Protein AF-A0A954RIC4-F1 (afdb_monomer_lite)

Structure (mmCIF, N/CA/C/O backbone):
data_AF-A0A954RIC4-F1
#
_entry.id   AF-A0A954RIC4-F1
#
loop_
_atom_site.group_PDB
_atom_site.id
_atom_site.type_symbol
_atom_site.label_atom_id
_atom_site.label_alt_id
_atom_site.label_comp_id
_atom_site.label_asym_id
_atom_site.label_entity_id
_atom_site.label_seq_id
_atom_site.pdbx_PDB_ins_code
_atom_site.Cartn_x
_atom_site.Cartn_y
_atom_site.Cartn_z
_atom_site.occupancy
_atom_site.B_iso_or_equiv
_atom_site.auth_seq_id
_atom_site.auth_comp_id
_atom_site.auth_asym_id
_atom_site.auth_atom_id
_atom_site.pdbx_PDB_model_num
ATOM 1 N N . MET A 1 1 ? 10.639 10.705 -21.224 1.00 50.84 1 MET A N 1
ATOM 2 C CA . MET A 1 1 ? 10.651 10.974 -19.771 1.00 50.84 1 MET A CA 1
ATOM 3 C C . MET A 1 1 ? 10.926 9.634 -19.126 1.00 50.84 1 MET A C 1
ATOM 5 O O . MET A 1 1 ? 10.208 8.707 -19.463 1.00 50.84 1 MET A O 1
ATOM 9 N N . ILE A 1 2 ? 12.001 9.498 -18.353 1.00 60.75 2 ILE A N 1
ATOM 10 C CA . ILE A 1 2 ? 12.323 8.223 -17.696 1.00 60.75 2 ILE A CA 1
ATOM 11 C C . ILE A 1 2 ? 11.292 8.035 -16.571 1.00 60.75 2 ILE A C 1
ATOM 13 O O . ILE A 1 2 ? 11.122 8.986 -15.800 1.00 60.75 2 ILE A O 1
ATOM 17 N N . PRO A 1 3 ? 10.570 6.902 -16.496 1.00 73.00 3 PRO A N 1
ATOM 18 C CA . PRO A 1 3 ? 9.635 6.658 -15.404 1.00 73.00 3 PRO A CA 1
ATOM 19 C C . PRO A 1 3 ? 10.385 6.713 -14.071 1.00 73.00 3 PRO A C 1
ATOM 21 O O . PRO A 1 3 ? 11.486 6.172 -13.941 1.00 73.00 3 PRO A O 1
ATOM 24 N N . ALA A 1 4 ? 9.822 7.417 -13.088 1.00 79.12 4 ALA A N 1
ATOM 25 C CA . ALA A 1 4 ? 10.454 7.509 -11.780 1.00 79.12 4 ALA A CA 1
ATOM 26 C C . ALA A 1 4 ? 10.455 6.118 -11.118 1.00 79.12 4 ALA A C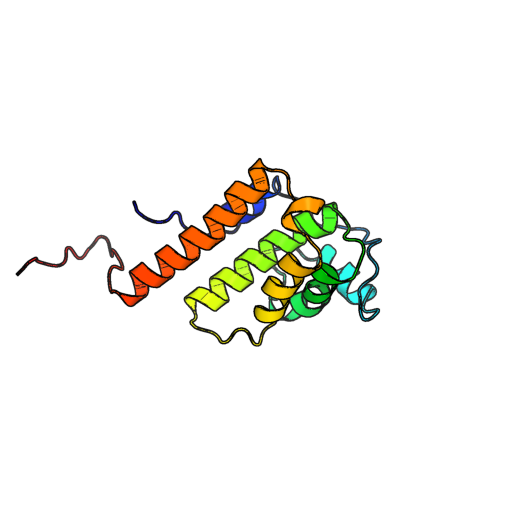 1
ATOM 28 O O . ALA A 1 4 ? 9.441 5.419 -11.192 1.00 79.12 4 ALA A O 1
ATOM 29 N N . PRO A 1 5 ? 11.557 5.708 -10.463 1.0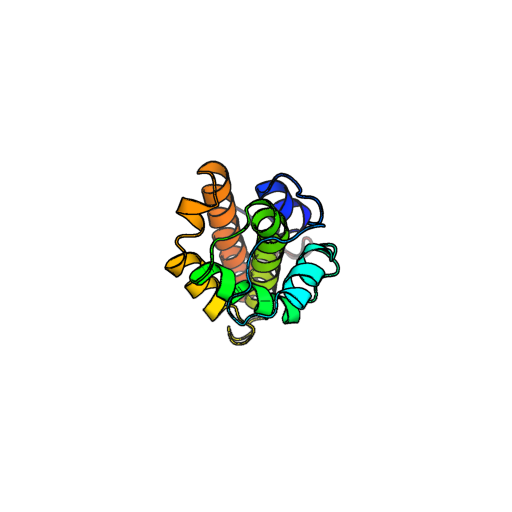0 85.94 5 PRO A N 1
ATOM 30 C CA . PRO A 1 5 ? 11.630 4.394 -9.840 1.00 85.94 5 PRO A CA 1
ATOM 31 C C . PRO A 1 5 ? 10.541 4.240 -8.773 1.00 85.94 5 PRO A C 1
ATOM 33 O O . PRO A 1 5 ? 10.155 5.204 -8.098 1.00 85.94 5 PRO A O 1
ATOM 36 N N . ILE A 1 6 ? 10.036 3.017 -8.632 1.00 93.00 6 ILE A N 1
ATOM 37 C CA . ILE A 1 6 ? 9.150 2.645 -7.532 1.00 93.00 6 ILE A CA 1
ATOM 38 C C . ILE A 1 6 ? 10.034 2.169 -6.383 1.00 93.00 6 ILE A C 1
ATOM 40 O O . ILE A 1 6 ? 10.783 1.208 -6.527 1.00 93.00 6 ILE A O 1
ATOM 44 N N . THR A 1 7 ? 9.990 2.881 -5.259 1.00 94.75 7 THR A N 1
ATOM 45 C CA . THR A 1 7 ? 10.757 2.549 -4.051 1.00 94.75 7 THR A CA 1
ATOM 46 C C . THR A 1 7 ? 9.856 2.603 -2.827 1.00 94.75 7 THR A C 1
ATOM 48 O O . THR A 1 7 ? 8.814 3.266 -2.841 1.00 94.75 7 THR A O 1
ATOM 51 N N . TRP A 1 8 ? 10.273 1.942 -1.748 1.00 95.44 8 TRP A N 1
ATOM 52 C CA . TRP A 1 8 ? 9.558 1.984 -0.476 1.00 95.44 8 TRP A CA 1
ATOM 53 C C . TRP A 1 8 ? 9.384 3.409 0.051 1.00 95.44 8 TRP A C 1
ATOM 55 O O . TRP A 1 8 ? 8.298 3.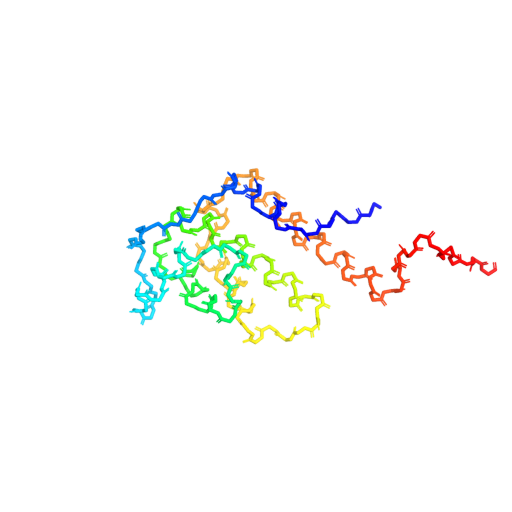766 0.504 1.00 95.44 8 TRP A O 1
ATOM 65 N N . GLU A 1 9 ? 10.415 4.248 -0.065 1.00 95.88 9 GLU A N 1
ATOM 66 C CA . GLU A 1 9 ? 10.366 5.649 0.357 1.00 95.88 9 GLU A CA 1
ATOM 67 C C . GLU A 1 9 ? 9.305 6.420 -0.421 1.00 95.88 9 GLU A C 1
ATOM 69 O O . GLU A 1 9 ? 8.525 7.158 0.176 1.00 95.88 9 GLU A O 1
ATOM 74 N N . ARG A 1 10 ? 9.236 6.219 -1.745 1.00 95.31 10 ARG A N 1
ATOM 75 C CA . ARG A 1 10 ? 8.220 6.857 -2.585 1.00 95.31 10 ARG A CA 1
ATOM 76 C C . ARG A 1 10 ? 6.822 6.422 -2.163 1.00 95.31 10 ARG A C 1
ATOM 78 O O . ARG A 1 10 ? 5.976 7.282 -1.942 1.00 95.31 10 ARG A O 1
ATOM 85 N N . LEU A 1 11 ? 6.578 5.115 -2.060 1.00 96.00 11 LEU A N 1
ATOM 86 C CA . LEU A 1 11 ? 5.247 4.590 -1.752 1.00 96.00 11 LEU A CA 1
ATOM 87 C C . LEU A 1 11 ? 4.774 5.037 -0.367 1.00 96.00 11 LEU A C 1
ATOM 89 O O . LEU A 1 11 ? 3.651 5.511 -0.232 1.00 96.00 11 LEU A O 1
ATOM 93 N N . ARG A 1 12 ? 5.639 4.979 0.649 1.00 96.19 12 ARG A N 1
ATOM 94 C CA . ARG A 1 12 ? 5.294 5.424 2.007 1.00 96.19 12 ARG A CA 1
ATOM 95 C C . ARG A 1 12 ? 5.117 6.934 2.114 1.00 96.19 12 ARG A C 1
ATOM 97 O O . ARG A 1 12 ? 4.252 7.383 2.866 1.00 96.19 12 ARG A O 1
ATOM 104 N N . ALA A 1 13 ? 5.880 7.721 1.356 1.00 96.44 13 ALA A N 1
ATOM 105 C CA . ALA A 1 13 ? 5.753 9.176 1.361 1.00 96.44 13 ALA A CA 1
ATOM 106 C C . ALA A 1 13 ? 4.376 9.652 0.872 1.00 96.44 13 ALA A C 1
ATOM 108 O O . ALA A 1 13 ? 3.884 10.658 1.381 1.00 96.44 13 ALA A O 1
ATOM 109 N N . ILE A 1 14 ? 3.718 8.910 -0.032 1.00 95.94 14 ILE A N 1
ATOM 110 C CA . ILE A 1 14 ? 2.336 9.200 -0.463 1.00 95.94 14 ILE A CA 1
ATOM 111 C C . ILE A 1 14 ? 1.394 9.246 0.751 1.00 95.94 14 ILE A C 1
ATOM 113 O O . ILE A 1 14 ? 0.512 10.098 0.830 1.00 95.94 14 ILE A O 1
ATOM 117 N N . PHE A 1 15 ? 1.623 8.384 1.741 1.00 96.06 15 PHE A N 1
ATOM 118 C CA . PHE A 1 15 ? 0.794 8.244 2.941 1.00 96.06 15 PHE A CA 1
ATOM 119 C C . PHE A 1 15 ? 1.384 8.945 4.171 1.00 96.06 15 PHE A C 1
ATOM 121 O O . PHE A 1 15 ? 0.940 8.716 5.291 1.00 96.06 15 PHE A O 1
ATOM 128 N N . GLY A 1 16 ? 2.388 9.810 3.987 1.00 95.69 16 GLY A N 1
ATOM 129 C CA . GLY A 1 16 ? 2.995 10.564 5.085 1.00 95.69 16 GLY A CA 1
ATOM 130 C C . GLY A 1 16 ? 3.933 9.749 5.981 1.00 95.69 16 GLY A C 1
ATOM 131 O O . GLY A 1 16 ? 4.150 10.130 7.127 1.00 95.69 16 GLY A O 1
ATOM 132 N N . ASN A 1 17 ? 4.522 8.662 5.469 1.00 95.25 17 ASN A N 1
ATOM 133 C CA . ASN A 1 17 ? 5.406 7.751 6.209 1.00 95.25 17 ASN A CA 1
ATOM 134 C C . ASN A 1 17 ? 4.758 7.178 7.485 1.00 95.25 17 ASN A C 1
ATOM 136 O O . ASN A 1 17 ? 5.272 7.387 8.589 1.00 95.25 17 ASN A O 1
ATOM 140 N N . PRO A 1 18 ? 3.647 6.438 7.341 1.00 93.94 18 PRO A N 1
ATOM 141 C CA . PRO A 1 18 ? 2.854 5.988 8.476 1.00 93.94 18 PRO A CA 1
ATOM 142 C C . PRO A 1 18 ? 3.652 5.036 9.378 1.00 93.94 18 PRO A C 1
ATOM 144 O O . PRO A 1 18 ? 4.448 4.235 8.870 1.00 93.94 18 PRO A O 1
ATOM 147 N N . PRO A 1 19 ? 3.497 5.130 10.710 1.00 94.38 19 PRO A N 1
ATOM 148 C CA . PRO A 1 19 ? 4.071 4.165 11.640 1.00 94.38 19 PRO A CA 1
ATOM 149 C C . PRO A 1 19 ? 3.297 2.839 11.599 1.00 94.38 19 PRO A C 1
ATOM 151 O O . PRO A 1 19 ? 2.185 2.779 11.085 1.00 94.38 19 PRO A O 1
ATOM 154 N N . 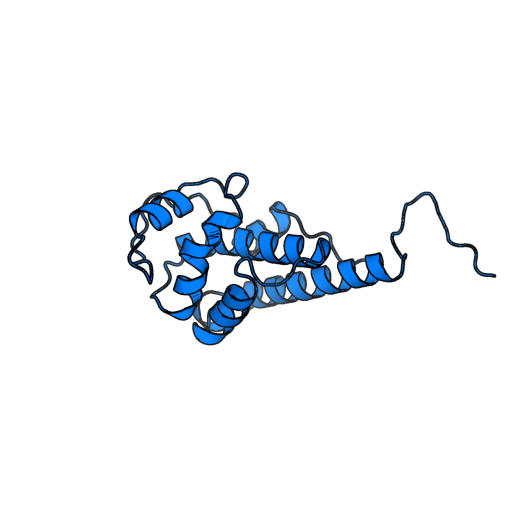ILE A 1 20 ? 3.861 1.798 12.219 1.00 94.50 20 ILE A N 1
ATOM 155 C CA . ILE A 1 20 ? 3.127 0.550 12.470 1.00 94.50 20 ILE A CA 1
ATOM 156 C C . ILE A 1 20 ? 1.870 0.809 13.314 1.00 94.50 20 ILE A C 1
ATOM 158 O O . ILE A 1 20 ? 1.858 1.684 14.190 1.00 94.50 20 ILE A O 1
ATOM 162 N N . VAL A 1 21 ? 0.843 -0.010 13.111 1.00 94.56 21 VAL A N 1
ATOM 163 C CA . VAL A 1 21 ? -0.447 0.094 13.795 1.00 94.56 21 VAL A CA 1
ATOM 164 C C . VAL A 1 21 ? -0.506 -0.916 14.935 1.00 94.56 21 VAL A C 1
ATOM 166 O O . VAL A 1 21 ? -0.496 -2.129 14.742 1.00 94.56 21 VAL A O 1
ATOM 169 N N . LYS A 1 22 ? -0.535 -0.411 16.172 1.00 91.62 22 LYS A N 1
ATOM 170 C CA . LYS A 1 22 ? -0.504 -1.258 17.378 1.00 91.62 22 LYS A CA 1
ATOM 171 C C . LYS A 1 22 ? -1.859 -1.850 17.737 1.00 91.62 22 LYS A C 1
ATOM 173 O O . LYS A 1 22 ? -1.901 -2.935 18.317 1.00 91.62 22 LYS A O 1
ATOM 178 N N . GLU A 1 23 ? -2.930 -1.143 17.418 1.00 93.31 23 GLU A N 1
ATOM 179 C CA . GLU A 1 23 ? -4.304 -1.514 17.736 1.00 93.31 23 GLU A CA 1
ATOM 180 C C . GLU A 1 23 ? -5.111 -1.446 16.447 1.00 93.31 23 GLU A C 1
ATOM 182 O O . GLU A 1 23 ? -5.216 -0.382 15.834 1.00 93.31 23 GLU A O 1
ATOM 187 N N . VAL A 1 24 ? -5.604 -2.609 16.026 1.00 94.62 24 VAL A N 1
ATOM 188 C CA . VAL A 1 24 ? -6.457 -2.756 14.854 1.00 94.62 24 VAL A CA 1
ATOM 189 C C . VAL A 1 24 ? -7.879 -2.971 15.354 1.00 94.62 24 VAL A C 1
ATOM 191 O O . VAL A 1 24 ? -8.148 -3.944 16.059 1.00 94.62 24 VAL A O 1
ATOM 194 N N . TRP A 1 25 ? -8.766 -2.024 15.055 1.00 94.06 25 TRP A N 1
ATOM 195 C CA . TRP A 1 25 ? -10.196 -2.139 15.349 1.00 94.06 25 TRP A CA 1
ATOM 196 C C . TRP A 1 25 ? -11.000 -2.635 14.146 1.00 94.06 25 TRP A C 1
ATOM 198 O O . TRP A 1 25 ? -12.139 -3.071 14.328 1.00 94.06 25 TRP A O 1
ATOM 208 N N . GLU A 1 26 ? -10.408 -2.576 12.950 1.00 92.25 26 GLU A N 1
ATOM 209 C CA . GLU A 1 26 ? -10.941 -3.170 11.726 1.00 92.25 26 GLU A CA 1
ATOM 210 C C . GLU A 1 26 ? -11.264 -4.650 11.954 1.00 92.25 26 GLU A C 1
ATOM 212 O O . GLU A 1 26 ? -10.478 -5.394 12.547 1.00 92.25 26 GLU A O 1
ATOM 217 N N . ARG A 1 27 ? -12.459 -5.061 11.524 1.00 90.62 27 ARG A N 1
ATOM 218 C CA . ARG A 1 27 ? -12.879 -6.462 11.551 1.00 90.62 27 ARG A CA 1
ATOM 219 C C . ARG A 1 27 ? -12.550 -7.076 10.208 1.00 90.62 27 ARG A C 1
ATOM 221 O O . ARG A 1 27 ? -13.125 -6.652 9.210 1.00 90.62 27 ARG A O 1
ATOM 228 N N . GLN A 1 28 ? -11.671 -8.068 10.218 1.00 90.75 28 GLN A N 1
ATOM 229 C CA . GLN A 1 28 ? -11.236 -8.757 9.013 1.00 90.75 28 GLN A CA 1
ATOM 230 C C . GLN A 1 28 ? -12.421 -9.528 8.411 1.00 90.75 28 GLN A C 1
ATOM 232 O O . GLN A 1 28 ? -13.216 -10.135 9.137 1.00 90.75 28 GLN A O 1
ATOM 237 N N . PHE A 1 29 ? -12.548 -9.505 7.086 1.00 88.38 29 PHE A N 1
ATOM 238 C CA . PHE A 1 29 ? -13.694 -10.040 6.348 1.00 88.38 29 PHE A CA 1
ATOM 239 C C .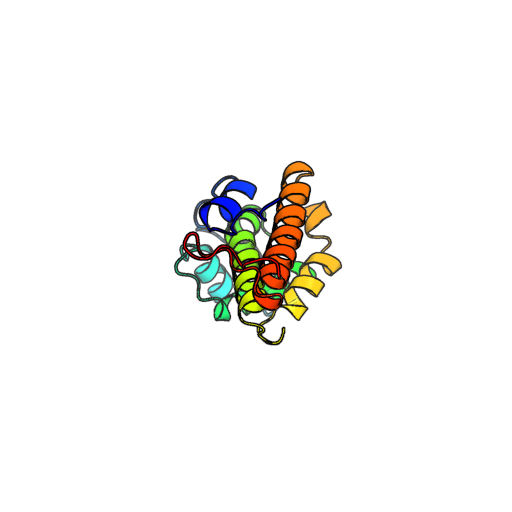 PHE A 1 29 ? -14.006 -11.520 6.647 1.00 88.38 29 PHE A C 1
ATOM 241 O O . PHE A 1 29 ? -15.168 -11.883 6.840 1.00 88.38 29 PHE A O 1
ATOM 248 N N . ASP A 1 30 ? -12.976 -12.361 6.732 1.00 88.69 30 ASP A N 1
ATOM 249 C CA . ASP A 1 30 ? -13.045 -13.801 7.014 1.00 88.69 30 ASP A CA 1
ATOM 250 C C . ASP A 1 30 ? -12.828 -14.135 8.508 1.00 88.69 30 ASP A C 1
ATOM 252 O O . ASP A 1 30 ? -12.647 -15.300 8.873 1.00 88.69 30 ASP A O 1
ATOM 256 N N . TYR A 1 31 ? -12.900 -13.132 9.393 1.00 87.94 31 TYR A N 1
ATOM 257 C CA . TYR A 1 31 ? -12.696 -13.235 10.845 1.00 87.94 31 TYR A CA 1
ATOM 258 C C . TYR A 1 31 ? -11.263 -13.584 11.298 1.00 87.94 31 TYR A C 1
ATOM 260 O O . TYR A 1 31 ? -11.062 -13.972 12.454 1.00 87.94 31 TYR A O 1
ATOM 268 N N . PHE A 1 32 ? -10.253 -13.385 10.446 1.00 91.75 32 PHE A N 1
ATOM 269 C CA . PHE A 1 32 ? -8.826 -13.479 10.792 1.00 91.75 32 PHE A CA 1
ATOM 270 C C . PHE A 1 32 ? -8.307 -12.202 11.482 1.00 91.75 32 PHE A C 1
ATOM 272 O O . PHE A 1 32 ? -7.283 -11.622 11.117 1.00 91.75 32 PHE A O 1
ATOM 279 N N . ASP A 1 33 ? -9.034 -11.741 12.506 1.00 93.00 33 ASP A N 1
ATOM 280 C CA . ASP A 1 33 ? -8.730 -10.498 13.231 1.00 93.00 33 ASP A CA 1
ATOM 281 C C . ASP A 1 33 ? -7.338 -10.542 13.894 1.00 93.00 33 ASP A C 1
ATOM 283 O O . ASP A 1 33 ? -6.664 -9.520 14.026 1.00 93.00 33 ASP A O 1
ATOM 287 N N . ALA A 1 34 ? -6.889 -11.722 14.338 1.00 93.75 34 ALA A N 1
ATOM 288 C CA . ALA A 1 34 ? -5.597 -11.881 15.006 1.00 93.75 34 ALA A CA 1
ATOM 289 C C . ALA A 1 34 ? -4.427 -11.735 14.022 1.00 93.75 34 ALA A C 1
ATOM 291 O O . ALA A 1 34 ? -3.414 -11.110 14.346 1.00 93.75 34 ALA A O 1
ATOM 292 N N . GLU A 1 35 ? -4.583 -12.283 12.822 1.00 94.19 35 GLU A N 1
ATOM 293 C CA . GLU A 1 35 ? -3.638 -12.194 11.720 1.00 94.19 35 GLU A CA 1
ATOM 294 C C . GLU A 1 35 ? -3.579 -10.763 11.186 1.00 94.19 35 GLU A C 1
ATOM 296 O O . GLU A 1 35 ? -2.484 -10.219 11.057 1.00 94.19 35 GLU A O 1
ATOM 301 N N . LEU A 1 36 ? -4.728 -10.101 11.009 1.00 94.25 36 LEU A N 1
ATOM 302 C CA . LEU A 1 36 ? -4.782 -8.686 10.631 1.00 94.25 36 LEU A CA 1
ATOM 303 C C . LEU A 1 36 ? -4.110 -7.793 11.689 1.00 94.25 36 LEU A C 1
ATOM 305 O O . LEU A 1 36 ? -3.311 -6.907 11.371 1.00 94.25 36 LEU A O 1
ATOM 309 N N . GLN A 1 37 ? -4.355 -8.070 12.973 1.00 94.94 37 GLN A N 1
ATOM 310 C CA . GLN A 1 37 ? -3.714 -7.369 14.084 1.00 94.94 37 GLN A CA 1
ATOM 311 C C . GLN A 1 37 ? -2.192 -7.567 14.097 1.00 94.94 37 GLN A C 1
ATOM 313 O O . GLN A 1 37 ? -1.461 -6.636 14.457 1.00 94.94 37 GLN A O 1
ATOM 318 N N . GLN A 1 38 ? -1.711 -8.760 13.745 1.00 95.25 38 GLN A N 1
ATOM 319 C CA . GLN A 1 38 ? -0.286 -9.040 13.616 1.00 95.25 38 GLN A CA 1
ATOM 320 C C . GLN A 1 38 ? 0.301 -8.324 12.396 1.00 95.25 38 GLN A C 1
ATOM 322 O O . GLN A 1 38 ? 1.339 -7.678 12.527 1.00 95.25 38 GLN A O 1
ATOM 327 N N . LEU A 1 39 ? -0.390 -8.357 11.256 1.00 94.25 39 LEU A N 1
ATOM 328 C CA . LEU A 1 39 ? 0.011 -7.702 10.014 1.00 94.25 39 LEU A CA 1
ATOM 329 C C . LEU A 1 39 ? 0.185 -6.187 10.203 1.00 94.25 39 LEU A C 1
ATOM 331 O O . LEU A 1 39 ? 1.219 -5.633 9.834 1.00 94.25 39 LEU A O 1
ATOM 335 N N . GLY A 1 40 ? -0.758 -5.527 10.886 1.00 94.31 40 GLY A N 1
ATOM 336 C CA . GLY A 1 40 ? -0.664 -4.100 11.218 1.00 94.31 40 GLY A CA 1
ATOM 337 C C . GLY A 1 40 ? 0.533 -3.738 12.111 1.00 94.31 40 GLY A C 1
ATOM 338 O O . GLY A 1 40 ? 1.056 -2.624 12.034 1.00 94.31 40 GLY A O 1
ATOM 339 N N . ARG A 1 41 ? 1.012 -4.682 12.935 1.00 95.62 41 ARG A N 1
ATOM 340 C CA . ARG A 1 41 ? 2.179 -4.502 13.821 1.00 95.62 41 ARG A CA 1
ATOM 341 C C . ARG A 1 41 ? 3.507 -4.815 13.140 1.00 95.62 41 ARG A C 1
ATOM 343 O O . ARG A 1 41 ? 4.552 -4.418 13.664 1.00 95.62 41 ARG A O 1
ATOM 350 N N . THR A 1 42 ? 3.483 -5.516 12.014 1.00 96.06 42 THR A N 1
ATOM 351 C CA . THR A 1 42 ? 4.683 -5.876 11.264 1.00 96.06 42 THR A CA 1
ATOM 352 C C . THR A 1 42 ? 5.217 -4.648 10.513 1.00 96.06 42 THR A C 1
ATOM 354 O O . THR A 1 42 ? 4.450 -3.938 9.853 1.00 96.06 42 THR A O 1
ATOM 357 N N . PRO A 1 43 ? 6.526 -4.343 10.611 1.00 95.31 43 PRO A N 1
ATOM 358 C CA . PRO A 1 43 ? 7.159 -3.324 9.778 1.00 95.31 43 PRO A CA 1
ATOM 359 C C . PRO A 1 43 ? 6.943 -3.609 8.288 1.00 95.31 43 PRO A C 1
ATOM 361 O O . PRO A 1 43 ? 7.053 -4.750 7.857 1.00 95.31 43 PRO A O 1
ATOM 364 N N . TYR A 1 44 ? 6.658 -2.574 7.498 1.00 92.94 44 TYR A N 1
ATOM 365 C CA . TYR A 1 44 ? 6.293 -2.703 6.078 1.00 92.94 44 TYR A CA 1
ATOM 366 C C . TYR A 1 44 ? 7.322 -3.468 5.228 1.00 92.94 44 TYR A C 1
ATOM 368 O O . TYR A 1 44 ? 6.955 -4.133 4.269 1.00 92.94 44 TYR A O 1
ATOM 376 N N . ASP A 1 45 ? 8.605 -3.375 5.578 1.00 92.31 45 ASP A N 1
ATOM 377 C CA . ASP A 1 45 ? 9.735 -4.026 4.910 1.00 92.31 45 ASP A CA 1
ATOM 378 C C . ASP A 1 45 ? 9.944 -5.484 5.348 1.00 92.31 45 ASP A C 1
ATOM 380 O O . ASP A 1 45 ? 10.789 -6.182 4.793 1.00 92.31 45 ASP A O 1
ATOM 384 N N . GLN A 1 46 ? 9.181 -5.936 6.343 1.00 95.06 46 GLN A N 1
ATOM 385 C CA . GLN A 1 46 ? 9.198 -7.291 6.894 1.00 95.06 46 GLN A CA 1
ATOM 386 C C . GLN A 1 46 ? 7.889 -8.043 6.634 1.00 95.06 46 GLN A C 1
ATOM 388 O O . GLN A 1 46 ? 7.780 -9.204 7.018 1.00 95.06 46 GLN A O 1
ATOM 393 N N . ILE A 1 47 ? 6.895 -7.396 6.018 1.00 93.50 47 ILE A N 1
ATOM 394 C CA . ILE A 1 47 ? 5.648 -8.052 5.627 1.00 93.50 47 ILE A CA 1
ATOM 395 C C . ILE A 1 47 ? 5.936 -8.968 4.441 1.00 93.50 47 ILE A C 1
ATOM 397 O O . ILE A 1 47 ? 6.408 -8.519 3.394 1.00 93.50 47 ILE A O 1
ATOM 401 N N . GLU A 1 48 ? 5.628 -10.253 4.598 1.00 90.81 48 GLU A N 1
ATOM 402 C CA . GLU A 1 48 ? 5.615 -11.177 3.474 1.00 90.81 48 GLU A CA 1
ATOM 403 C C . GLU A 1 48 ? 4.399 -10.866 2.601 1.00 90.81 48 GLU A C 1
ATOM 405 O O . GLU A 1 48 ? 3.272 -10.815 3.087 1.00 90.81 48 GLU A O 1
ATOM 410 N N . PHE A 1 49 ? 4.598 -10.666 1.297 1.00 89.75 49 PHE A N 1
ATOM 411 C CA . PHE A 1 49 ? 3.492 -10.354 0.381 1.00 89.75 49 PHE A CA 1
ATOM 412 C C . PHE A 1 49 ? 2.400 -11.424 0.387 1.00 89.75 49 PHE A C 1
ATOM 414 O O . PHE A 1 49 ? 1.222 -11.111 0.253 1.00 89.75 49 PHE A O 1
ATOM 421 N N . GLY A 1 50 ? 2.787 -12.678 0.640 1.00 86.00 50 GLY A N 1
ATOM 422 C CA . GLY A 1 50 ? 1.852 -13.779 0.825 1.00 86.00 50 GLY A CA 1
ATOM 423 C C . GLY A 1 50 ? 0.824 -13.529 1.925 1.00 86.00 50 GLY A C 1
ATOM 424 O O . GLY A 1 50 ? -0.286 -14.009 1.759 1.00 86.00 50 GLY A O 1
ATOM 425 N N . ASP A 1 51 ? 1.146 -12.754 2.969 1.00 88.81 51 ASP A N 1
ATOM 426 C CA . ASP A 1 51 ? 0.253 -12.411 4.085 1.00 88.81 51 ASP A CA 1
ATOM 427 C C . ASP A 1 51 ? -0.740 -11.285 3.746 1.00 88.81 51 ASP A C 1
ATOM 429 O O . ASP A 1 51 ? -1.716 -11.087 4.466 1.00 88.81 51 ASP A O 1
ATOM 433 N N . LEU A 1 52 ? -0.559 -10.561 2.635 1.00 88.62 52 LEU A N 1
ATOM 434 C CA . LEU A 1 52 ? -1.488 -9.494 2.234 1.00 88.62 52 LEU A CA 1
ATOM 435 C C . LEU A 1 52 ? -2.884 -10.017 1.876 1.00 88.62 52 LEU A C 1
ATOM 437 O O . LEU A 1 52 ? -3.842 -9.244 1.865 1.00 88.62 52 LEU A O 1
ATOM 441 N N . TRP A 1 53 ? -3.030 -11.326 1.651 1.00 86.06 53 TRP A N 1
ATOM 442 C CA . TRP A 1 53 ? -4.334 -11.955 1.447 1.00 86.06 53 TRP A CA 1
ATOM 443 C C . TRP A 1 53 ? -5.305 -11.704 2.608 1.00 86.06 53 TRP A C 1
ATOM 445 O O . TRP A 1 53 ? -6.496 -11.538 2.358 1.00 86.06 53 TRP A O 1
ATOM 455 N N . TYR A 1 54 ? -4.803 -11.585 3.847 1.00 86.50 54 TYR A N 1
ATOM 456 C CA . TYR A 1 54 ? -5.627 -11.257 5.013 1.00 86.50 54 TYR A CA 1
ATOM 457 C C . TYR A 1 54 ? -6.279 -9.874 4.902 1.00 86.50 54 TYR A C 1
ATOM 459 O O . TYR A 1 54 ? -7.298 -9.646 5.538 1.00 86.50 54 TYR A O 1
ATOM 467 N N . TYR A 1 55 ? -5.716 -8.973 4.093 1.00 89.62 55 TYR A N 1
ATOM 468 C CA . TYR A 1 55 ? -6.144 -7.580 3.974 1.00 89.62 55 TYR A CA 1
ATOM 469 C C . TYR A 1 55 ? -6.791 -7.244 2.616 1.00 89.62 55 TYR A C 1
ATOM 471 O O . TYR A 1 55 ? -7.590 -6.317 2.505 1.00 89.62 55 TYR A O 1
ATOM 479 N N . HIS A 1 56 ? -6.498 -7.991 1.547 1.00 87.44 56 HIS A N 1
ATOM 480 C CA . HIS A 1 56 ? -7.047 -7.697 0.215 1.00 87.44 56 HIS A CA 1
ATOM 481 C C . HIS A 1 56 ? -8.580 -7.746 0.150 1.00 87.44 56 HIS A C 1
ATOM 483 O O . HIS A 1 56 ? -9.183 -6.978 -0.602 1.00 87.44 56 HIS A O 1
ATOM 489 N N . HIS A 1 57 ? -9.221 -8.632 0.916 1.00 83.62 57 HIS A N 1
ATOM 490 C CA . HIS A 1 57 ? -10.686 -8.719 0.958 1.00 83.62 57 HIS A CA 1
ATOM 491 C C . HIS A 1 57 ? -11.306 -7.592 1.777 1.00 83.62 57 HIS A C 1
ATOM 493 O O . HIS A 1 57 ? -12.390 -7.116 1.431 1.00 83.62 57 HIS A O 1
ATOM 499 N N . ASP A 1 58 ? -10.591 -7.112 2.790 1.00 87.75 58 ASP A N 1
ATOM 500 C CA . ASP A 1 58 ? -11.027 -6.000 3.628 1.00 87.75 58 ASP A CA 1
ATOM 501 C C . ASP A 1 58 ? -11.228 -4.741 2.776 1.00 87.75 58 ASP A C 1
ATOM 503 O O . ASP A 1 58 ? -12.265 -4.083 2.875 1.00 87.75 58 ASP A O 1
ATOM 507 N N . LEU A 1 59 ? -10.332 -4.503 1.805 1.00 87.94 59 LEU A N 1
ATOM 508 C CA . LEU A 1 59 ? -10.449 -3.406 0.834 1.00 87.94 59 LEU A CA 1
ATOM 509 C C . LEU A 1 59 ? -11.791 -3.365 0.082 1.00 87.94 59 LEU A C 1
ATOM 511 O O . LEU A 1 59 ? -12.147 -2.307 -0.424 1.00 87.94 59 LEU A O 1
ATOM 515 N N . ALA A 1 60 ? -12.512 -4.486 -0.047 1.00 84.75 60 ALA A N 1
ATOM 516 C CA . ALA A 1 60 ? -13.808 -4.550 -0.728 1.00 84.75 60 ALA A CA 1
ATOM 517 C C . ALA A 1 60 ? -15.020 -4.524 0.210 1.00 84.75 60 ALA A C 1
ATOM 519 O O . ALA A 1 60 ? -16.104 -4.129 -0.231 1.00 84.75 60 ALA A O 1
ATOM 520 N N . TYR A 1 61 ? -14.892 -5.067 1.421 1.00 84.38 61 TYR A N 1
ATOM 521 C CA . TYR A 1 61 ? -16.052 -5.596 2.144 1.00 84.38 61 TYR A CA 1
ATOM 522 C C . TYR A 1 61 ? -16.214 -5.099 3.576 1.00 84.38 61 TYR A C 1
ATOM 524 O O . TYR A 1 61 ? -17.271 -5.351 4.161 1.00 84.38 61 TYR A O 1
ATOM 532 N N . VAL A 1 62 ? -15.225 -4.408 4.142 1.00 88.06 62 VAL A N 1
ATOM 533 C CA . VAL A 1 62 ? -15.268 -3.987 5.548 1.00 88.06 62 VAL A CA 1
ATOM 534 C C . VAL A 1 62 ? -15.065 -2.482 5.690 1.00 88.06 62 VAL A C 1
ATOM 536 O O . VAL A 1 62 ? -14.668 -1.789 4.755 1.00 88.06 62 VAL A O 1
ATOM 539 N N . GLU A 1 63 ? -15.385 -1.966 6.875 1.00 90.44 63 GLU A N 1
ATOM 540 C CA . GLU A 1 63 ? -15.043 -0.595 7.244 1.00 90.44 63 GLU A CA 1
ATOM 541 C C . GLU A 1 63 ? -13.540 -0.519 7.520 1.00 90.44 63 GLU A C 1
ATOM 543 O O . GLU A 1 63 ? -13.062 -1.050 8.523 1.00 90.44 63 GLU A O 1
ATOM 548 N N . LEU A 1 64 ? -12.811 0.121 6.607 1.00 92.88 64 LEU A N 1
ATOM 549 C CA . LEU A 1 64 ? -11.360 0.223 6.676 1.00 92.88 64 LEU A CA 1
ATOM 550 C C . LEU A 1 64 ? -10.914 1.189 7.774 1.00 92.88 64 LEU A C 1
ATOM 552 O O . LEU A 1 64 ? -11.370 2.333 7.851 1.00 92.88 64 LEU A O 1
ATOM 556 N N . GLN A 1 65 ? -9.936 0.764 8.565 1.00 94.75 65 GLN A N 1
ATOM 557 C CA . GLN A 1 65 ? -9.262 1.623 9.522 1.00 94.75 65 GLN A CA 1
ATOM 558 C C . GLN A 1 65 ? -8.249 2.528 8.799 1.00 94.75 65 GLN A C 1
ATOM 560 O O . GLN A 1 65 ? -7.278 2.022 8.230 1.00 94.75 65 GLN A O 1
ATOM 565 N N . PRO A 1 66 ? -8.376 3.870 8.861 1.00 94.62 66 PRO A N 1
ATOM 566 C CA . PRO A 1 66 ? -7.506 4.775 8.107 1.00 94.62 66 PRO A CA 1
ATOM 567 C C . PRO A 1 66 ? -6.013 4.626 8.397 1.00 94.62 66 PRO A C 1
ATOM 569 O O . PRO A 1 66 ? -5.197 4.697 7.476 1.00 94.62 66 PRO A O 1
ATOM 572 N N . GLU A 1 67 ? -5.626 4.399 9.655 1.00 95.69 67 GLU A N 1
ATOM 573 C CA . GLU A 1 67 ? -4.214 4.214 9.999 1.00 95.69 67 GLU A CA 1
ATOM 574 C C . GLU A 1 67 ? -3.669 2.885 9.470 1.00 95.69 67 GLU A C 1
ATOM 576 O O . GLU A 1 67 ? -2.529 2.833 9.004 1.00 95.69 67 GLU A O 1
ATOM 581 N N . LEU A 1 68 ? -4.485 1.824 9.516 1.00 95.69 68 LEU A N 1
ATOM 582 C CA . LEU A 1 68 ? -4.125 0.510 8.989 1.00 95.69 68 LEU A CA 1
ATOM 583 C C . LEU A 1 68 ? -3.990 0.564 7.473 1.00 95.69 68 LEU A C 1
ATOM 585 O O . LEU A 1 68 ? -2.984 0.112 6.928 1.00 95.69 68 LEU A O 1
ATOM 589 N N . PHE A 1 69 ? -4.937 1.225 6.814 1.00 95.50 69 PHE A N 1
ATOM 590 C CA . PHE A 1 69 ? -4.894 1.480 5.389 1.00 95.50 69 PHE A CA 1
ATOM 591 C C . PHE A 1 69 ? -3.637 2.243 4.979 1.00 95.50 69 PHE A C 1
ATOM 593 O O . PHE A 1 69 ? -2.913 1.797 4.090 1.00 95.50 69 PHE A O 1
ATOM 600 N N . ALA A 1 70 ? -3.320 3.351 5.653 1.00 95.88 70 ALA A N 1
ATOM 601 C CA . ALA A 1 70 ? -2.115 4.115 5.354 1.00 95.88 70 ALA A CA 1
ATOM 602 C C . ALA A 1 70 ? -0.842 3.259 5.495 1.00 95.88 70 ALA A C 1
ATOM 604 O O . ALA A 1 70 ? 0.076 3.401 4.688 1.00 95.88 70 ALA A O 1
ATOM 605 N N . HIS A 1 71 ? -0.787 2.362 6.485 1.00 96.12 71 HIS A N 1
ATOM 606 C CA . HIS A 1 71 ? 0.348 1.463 6.719 1.00 96.12 71 HIS A CA 1
ATOM 607 C C . HIS A 1 71 ? 0.461 0.329 5.686 1.00 96.12 71 HIS A C 1
ATOM 609 O O . HIS A 1 71 ? 1.551 0.101 5.160 1.00 96.12 71 HIS A O 1
ATOM 615 N N . LEU A 1 72 ? -0.642 -0.355 5.362 1.00 95.25 72 LEU A N 1
ATOM 616 C CA . LEU A 1 72 ? -0.646 -1.561 4.520 1.00 95.25 72 LEU A CA 1
ATOM 617 C C . LEU A 1 72 ? -0.776 -1.278 3.019 1.00 95.25 72 LEU A C 1
ATOM 619 O O . LEU A 1 72 ? -0.226 -2.016 2.200 1.00 95.25 72 LEU A O 1
ATOM 623 N N . PHE A 1 73 ? -1.452 -0.201 2.621 1.00 94.88 73 PHE A N 1
ATOM 624 C CA . PHE A 1 73 ? -1.653 0.109 1.204 1.00 94.88 73 PHE A CA 1
ATOM 625 C C . PHE A 1 73 ? -0.346 0.355 0.417 1.00 94.88 73 PHE A C 1
ATOM 627 O O . PHE A 1 73 ? -0.246 -0.118 -0.717 1.00 94.88 73 PHE A O 1
ATOM 634 N N . PRO A 1 74 ? 0.705 0.996 0.976 1.00 95.50 74 PRO A N 1
ATOM 635 C CA . PRO A 1 74 ? 2.027 1.044 0.345 1.00 95.50 74 PRO A CA 1
ATOM 636 C C . PRO A 1 74 ? 2.615 -0.338 0.044 1.00 95.50 74 PRO A C 1
ATOM 638 O O . PRO A 1 74 ? 3.301 -0.499 -0.963 1.00 95.50 74 PRO A O 1
ATOM 641 N N . VAL A 1 75 ? 2.355 -1.325 0.905 1.00 94.62 75 VAL A N 1
ATOM 642 C CA . VAL A 1 75 ? 2.829 -2.706 0.738 1.00 94.62 75 VAL A CA 1
ATOM 643 C C . VAL A 1 75 ? 2.072 -3.383 -0.397 1.00 94.62 75 VAL A C 1
ATOM 645 O O . VAL A 1 75 ? 2.709 -3.974 -1.260 1.00 94.62 75 VAL A O 1
ATOM 648 N N . CYS A 1 76 ? 0.754 -3.175 -0.482 1.00 92.50 76 CYS A N 1
ATOM 649 C CA . CYS A 1 76 ? -0.063 -3.646 -1.606 1.00 92.50 76 CYS A CA 1
ATOM 650 C C . CYS A 1 76 ? 0.423 -3.066 -2.948 1.00 92.50 76 CYS A C 1
ATOM 652 O O . CYS A 1 76 ? 0.519 -3.774 -3.946 1.00 92.50 76 CYS A O 1
ATOM 654 N N . LEU A 1 77 ? 0.781 -1.775 -2.980 1.00 93.19 77 LEU A N 1
ATOM 655 C CA . LEU A 1 77 ? 1.341 -1.140 -4.179 1.00 93.19 77 LEU A CA 1
ATOM 656 C C . LEU A 1 77 ? 2.710 -1.715 -4.564 1.00 93.19 77 LEU A C 1
ATOM 658 O O . LEU A 1 77 ? 3.010 -1.808 -5.756 1.00 93.19 77 LEU A O 1
ATOM 662 N N . MET A 1 78 ? 3.542 -2.068 -3.579 1.00 93.69 78 MET A N 1
ATOM 663 C CA . MET A 1 78 ? 4.842 -2.680 -3.844 1.00 93.69 78 MET A CA 1
ATOM 664 C C . MET A 1 78 ? 4.693 -4.111 -4.352 1.00 93.69 78 MET A C 1
ATOM 666 O O . MET A 1 78 ? 5.330 -4.450 -5.345 1.00 93.69 78 MET A O 1
ATOM 670 N N . ASP A 1 79 ? 3.847 -4.919 -3.713 1.00 91.06 79 ASP A N 1
ATOM 671 C CA . ASP A 1 79 ? 3.556 -6.285 -4.149 1.00 91.06 79 ASP A CA 1
ATOM 672 C C . ASP A 1 79 ? 3.051 -6.291 -5.597 1.00 91.06 79 ASP A C 1
ATOM 674 O O . ASP A 1 79 ? 3.665 -6.904 -6.471 1.00 91.06 79 ASP A O 1
ATOM 678 N N . TRP A 1 80 ? 2.051 -5.455 -5.900 1.00 90.00 80 TRP A N 1
ATOM 679 C CA . TRP A 1 80 ? 1.548 -5.288 -7.263 1.00 90.00 80 TRP A CA 1
ATOM 680 C C . TRP A 1 80 ? 2.649 -4.881 -8.257 1.00 90.00 80 TRP A C 1
ATOM 682 O O . TRP A 1 80 ? 2.723 -5.414 -9.369 1.00 90.00 80 TRP A O 1
ATOM 692 N N . HIS A 1 81 ? 3.522 -3.939 -7.879 1.00 91.12 81 HIS A N 1
ATOM 693 C CA . HIS A 1 81 ? 4.647 -3.532 -8.721 1.00 91.12 81 HIS A CA 1
ATOM 694 C C . HIS A 1 81 ? 5.603 -4.705 -8.974 1.00 91.12 81 HIS A C 1
ATOM 696 O O . HIS A 1 81 ? 5.952 -4.975 -10.123 1.00 91.12 81 HIS A O 1
ATOM 702 N N . CYS A 1 82 ? 6.009 -5.425 -7.928 1.00 89.75 82 CYS A N 1
ATOM 703 C CA . CYS A 1 82 ? 6.897 -6.578 -8.026 1.00 89.75 82 CYS A CA 1
ATOM 704 C C . CYS A 1 82 ? 6.302 -7.688 -8.903 1.00 89.75 82 CYS A C 1
ATOM 706 O O . CYS A 1 82 ? 6.990 -8.167 -9.810 1.00 89.75 82 CYS A O 1
ATOM 708 N N . SER A 1 83 ? 5.027 -8.025 -8.709 1.00 87.38 83 SER A N 1
ATOM 709 C CA . SER A 1 83 ? 4.286 -8.994 -9.522 1.00 87.38 83 SER A CA 1
ATOM 710 C C . SER A 1 83 ? 4.217 -8.570 -10.991 1.00 87.38 83 SER A C 1
ATOM 712 O O . SER A 1 83 ? 4.481 -9.379 -11.892 1.00 87.38 83 SER A O 1
ATOM 714 N N . LEU A 1 84 ? 3.978 -7.275 -11.251 1.00 88.06 84 LEU A N 1
ATOM 715 C CA . LEU A 1 84 ? 4.012 -6.707 -12.598 1.00 88.06 84 LEU A CA 1
ATOM 716 C C . LEU A 1 84 ? 5.400 -6.834 -13.231 1.00 88.06 84 LEU A C 1
ATOM 718 O O . LEU A 1 84 ? 5.483 -7.195 -14.399 1.00 88.06 84 LEU A O 1
ATOM 722 N N . ILE A 1 85 ? 6.492 -6.550 -12.521 1.00 88.12 85 ILE A N 1
ATOM 723 C CA . ILE A 1 85 ? 7.844 -6.651 -13.099 1.00 88.12 85 ILE A CA 1
ATOM 724 C C . ILE A 1 85 ? 8.236 -8.112 -13.339 1.00 88.12 85 ILE A C 1
ATOM 726 O O . ILE A 1 85 ? 8.779 -8.435 -14.394 1.00 88.12 85 ILE A O 1
ATOM 730 N N . ALA A 1 86 ? 7.892 -9.012 -12.419 1.00 86.06 86 ALA A N 1
ATOM 731 C CA . ALA A 1 86 ? 8.209 -10.435 -12.506 1.00 86.06 86 ALA A CA 1
ATOM 732 C C . ALA A 1 86 ? 7.358 -11.210 -13.533 1.00 86.06 86 ALA A C 1
ATOM 734 O O . ALA A 1 86 ? 7.559 -12.413 -13.709 1.00 86.06 86 ALA A O 1
ATOM 735 N N . ASN A 1 87 ? 6.417 -10.544 -14.216 1.00 83.19 87 ASN A N 1
ATOM 736 C CA . ASN A 1 87 ? 5.454 -11.174 -15.123 1.00 83.19 87 ASN A CA 1
ATOM 737 C C . ASN A 1 87 ? 4.669 -12.313 -14.458 1.00 83.19 87 ASN A C 1
ATOM 739 O O . ASN A 1 87 ? 4.364 -13.330 -15.089 1.00 83.19 87 ASN A O 1
ATOM 743 N N . GLN A 1 88 ? 4.386 -12.156 -13.168 1.00 80.62 88 GLN A N 1
ATOM 744 C CA . GLN A 1 88 ? 3.634 -13.136 -12.413 1.00 80.62 88 GLN A CA 1
ATOM 745 C C . GLN A 1 88 ? 2.150 -13.023 -12.755 1.00 80.62 88 GLN A C 1
ATOM 747 O O . GLN A 1 88 ? 1.632 -11.968 -13.121 1.00 80.62 88 GLN A O 1
ATOM 752 N N . THR A 1 89 ? 1.458 -14.156 -12.688 1.00 67.94 89 THR A N 1
ATOM 753 C CA . THR A 1 89 ? 0.002 -14.175 -12.806 1.00 67.94 89 THR A CA 1
ATOM 754 C C . THR A 1 89 ? -0.612 -13.476 -11.602 1.00 67.94 89 THR A C 1
ATOM 756 O O . THR A 1 89 ? -0.132 -13.688 -10.491 1.00 67.94 89 THR A O 1
ATOM 759 N N . CYS A 1 90 ? -1.747 -12.800 -11.788 1.00 57.38 90 CYS A N 1
ATOM 760 C CA . CYS A 1 90 ? -2.499 -12.125 -10.722 1.00 57.38 90 CYS A CA 1
ATOM 761 C C . CYS A 1 90 ? -3.095 -13.053 -9.631 1.00 57.38 90 CYS A C 1
ATOM 763 O O . CYS A 1 90 ? -4.028 -12.666 -8.931 1.00 57.38 90 CYS A O 1
ATOM 765 N N . ALA A 1 91 ? -2.620 -14.297 -9.526 1.00 59.38 91 ALA A N 1
ATOM 766 C CA . ALA A 1 91 ? -3.137 -15.345 -8.654 1.00 59.38 91 ALA A CA 1
ATOM 767 C C . ALA A 1 91 ? -2.772 -15.146 -7.173 1.00 59.38 91 ALA A C 1
ATOM 769 O O . ALA A 1 91 ? -3.454 -15.697 -6.318 1.00 59.38 91 ALA A O 1
ATOM 770 N N . HIS A 1 92 ? -1.742 -14.349 -6.868 1.00 58.94 92 HIS A N 1
ATOM 771 C CA . HIS A 1 92 ? -1.311 -14.039 -5.497 1.00 58.94 92 HIS A CA 1
ATOM 772 C C . HIS A 1 92 ? -2.165 -12.966 -4.796 1.00 58.94 92 HIS A C 1
ATOM 774 O O . HIS A 1 92 ? -1.774 -12.443 -3.762 1.00 58.94 92 HIS A O 1
ATOM 780 N N . GLY A 1 93 ? -3.344 -12.648 -5.338 1.00 54.56 93 GLY A N 1
ATOM 781 C CA . GLY A 1 93 ? -4.236 -11.632 -4.783 1.00 54.56 93 GLY A CA 1
ATOM 782 C C . GLY A 1 93 ? -4.260 -10.325 -5.574 1.00 54.56 93 GLY A C 1
ATOM 783 O O . GLY A 1 93 ? -5.125 -9.504 -5.315 1.00 54.56 93 GLY A O 1
ATOM 784 N N . ASP A 1 94 ? -3.437 -10.138 -6.613 1.00 56.41 94 ASP A N 1
ATOM 785 C CA . ASP A 1 94 ? -3.489 -8.926 -7.455 1.00 56.41 94 ASP A CA 1
ATOM 786 C C . ASP A 1 94 ? -4.863 -8.711 -8.114 1.00 56.41 94 ASP A C 1
ATOM 788 O O . ASP A 1 94 ? -5.333 -7.580 -8.255 1.00 56.41 94 ASP A O 1
ATOM 792 N N . SER A 1 95 ? -5.541 -9.788 -8.539 1.00 57.38 95 SER A N 1
ATOM 793 C CA . SER A 1 95 ? -6.910 -9.664 -9.063 1.00 57.38 95 SER A CA 1
ATOM 794 C C . SER A 1 95 ? -7.894 -9.224 -7.980 1.00 57.38 95 SER A C 1
ATOM 796 O O . SER A 1 95 ? -8.871 -8.536 -8.276 1.00 57.38 95 SER A O 1
ATOM 798 N N . GLU A 1 96 ? -7.627 -9.610 -6.734 1.00 66.06 96 GLU A N 1
ATOM 799 C CA . GLU A 1 96 ? -8.407 -9.215 -5.565 1.00 66.06 96 GLU A CA 1
ATOM 800 C C . GLU A 1 96 ? -8.068 -7.791 -5.134 1.00 66.06 96 GLU A C 1
ATOM 802 O O . GLU A 1 96 ? -8.974 -7.073 -4.746 1.00 66.06 96 GLU A O 1
ATOM 807 N N . PHE A 1 97 ? -6.833 -7.329 -5.331 1.00 74.44 97 PHE A N 1
ATOM 808 C CA . PHE A 1 97 ? -6.420 -5.948 -5.109 1.00 74.44 97 PHE A CA 1
ATOM 809 C C . PHE A 1 97 ? -7.156 -4.978 -6.045 1.00 74.44 97 PHE A C 1
ATOM 811 O O . PHE A 1 97 ? -7.800 -4.039 -5.580 1.00 74.44 97 PHE A O 1
ATOM 818 N N . HIS A 1 98 ? -7.162 -5.229 -7.364 1.00 75.19 98 HIS A N 1
ATOM 819 C CA . HIS A 1 98 ? -7.907 -4.384 -8.318 1.00 75.19 98 HIS A CA 1
ATOM 820 C C . HIS A 1 98 ? -9.418 -4.428 -8.078 1.00 75.19 98 HIS A C 1
ATOM 822 O O . HIS A 1 98 ? -10.104 -3.410 -8.205 1.00 75.19 98 HIS A O 1
ATOM 828 N N . LYS A 1 99 ? -9.950 -5.607 -7.730 1.00 73.75 99 LYS A N 1
ATOM 829 C CA . LYS A 1 99 ? -11.359 -5.765 -7.363 1.00 73.75 99 LYS A CA 1
ATOM 830 C C . LYS A 1 99 ? -11.673 -5.022 -6.062 1.00 73.75 99 LYS A C 1
ATOM 832 O O . LYS A 1 99 ? -12.675 -4.323 -6.030 1.00 73.75 99 LYS A O 1
ATOM 837 N N . GLY A 1 100 ? -10.814 -5.133 -5.053 1.00 75.56 100 GLY A N 1
ATOM 838 C CA . GLY A 1 100 ? -10.901 -4.494 -3.742 1.00 75.56 100 GLY A CA 1
ATOM 839 C C . GLY A 1 100 ? -10.959 -2.987 -3.858 1.00 75.56 100 GLY A C 1
ATOM 840 O O . GLY A 1 100 ? -11.971 -2.377 -3.529 1.00 75.56 100 GLY A O 1
ATOM 841 N N . VAL A 1 101 ? -9.933 -2.412 -4.483 1.00 80.69 101 VAL A N 1
ATOM 842 C CA . VAL A 1 101 ? -9.830 -0.971 -4.729 1.00 80.69 101 VAL A CA 1
ATOM 843 C C . VAL A 1 101 ? -11.063 -0.416 -5.443 1.00 80.69 101 VAL A C 1
ATOM 845 O O . VAL A 1 101 ? -11.550 0.654 -5.086 1.00 80.69 101 VAL A O 1
ATOM 848 N N . ARG A 1 102 ? -11.583 -1.133 -6.448 1.00 81.69 102 ARG A N 1
ATOM 849 C CA . ARG A 1 102 ? -12.759 -0.690 -7.207 1.00 81.69 102 ARG A CA 1
ATOM 850 C C . ARG A 1 102 ? -14.076 -0.908 -6.461 1.00 81.69 102 ARG A C 1
ATOM 852 O O . ARG A 1 102 ? -14.987 -0.106 -6.623 1.00 81.69 102 ARG A O 1
ATOM 859 N N . GLN A 1 103 ? -14.227 -2.025 -5.756 1.00 78.44 103 GLN A N 1
ATOM 860 C CA . GLN A 1 103 ? -15.495 -2.421 -5.145 1.00 78.44 103 GLN A CA 1
ATOM 861 C C . GLN A 1 103 ? -15.743 -1.711 -3.812 1.00 78.44 103 GLN A C 1
ATOM 863 O O . GLN A 1 103 ? -16.890 -1.360 -3.553 1.00 78.44 103 GLN A O 1
ATOM 868 N N . GLY A 1 104 ? -14.702 -1.476 -3.012 1.00 74.56 104 GLY A N 1
ATOM 869 C CA . GLY A 1 104 ? -14.800 -0.731 -1.754 1.00 74.56 104 GLY A CA 1
ATOM 870 C C . GLY A 1 104 ? -14.634 0.780 -1.902 1.00 74.56 104 GLY A C 1
ATOM 871 O O . GLY A 1 104 ? -14.478 1.464 -0.902 1.00 74.56 104 GLY A O 1
ATOM 872 N N . ASP A 1 105 ? -14.616 1.294 -3.137 1.00 82.12 105 ASP A N 1
ATOM 873 C CA . ASP A 1 105 ? -14.447 2.721 -3.453 1.00 82.12 105 ASP A CA 1
ATOM 874 C C . ASP A 1 105 ? -13.244 3.379 -2.743 1.00 82.12 105 ASP A C 1
ATOM 876 O O . ASP A 1 105 ? -13.246 4.545 -2.350 1.00 82.12 105 ASP A O 1
ATOM 880 N N . VAL A 1 106 ? -12.170 2.598 -2.585 1.00 85.25 106 VAL A N 1
ATOM 881 C CA . VAL A 1 106 ? -11.016 2.905 -1.725 1.00 85.25 106 VAL A CA 1
ATOM 882 C C . VAL A 1 106 ? -10.363 4.242 -2.084 1.00 85.25 106 VAL A C 1
ATOM 884 O O . VAL A 1 106 ? -9.840 4.944 -1.221 1.00 85.25 106 VAL A O 1
ATOM 887 N N . PHE A 1 107 ? -10.373 4.616 -3.364 1.00 84.62 107 PHE A N 1
ATOM 888 C CA . PHE A 1 107 ? -9.779 5.877 -3.813 1.00 84.62 107 PHE A CA 1
ATOM 889 C C . PHE A 1 107 ? -10.607 7.106 -3.463 1.00 84.62 107 PHE A C 1
ATOM 891 O O . PHE A 1 107 ? -10.028 8.187 -3.366 1.00 84.62 107 PHE A O 1
ATOM 898 N N . ASP A 1 108 ? -11.915 6.952 -3.307 1.00 84.81 108 ASP A N 1
ATOM 899 C CA . ASP A 1 108 ? -12.809 8.055 -2.979 1.00 84.81 108 ASP A CA 1
ATOM 900 C C . ASP A 1 108 ? -12.981 8.167 -1.456 1.00 84.81 108 ASP A C 1
ATOM 902 O O . ASP A 1 108 ? -12.993 9.279 -0.930 1.00 84.81 108 ASP A O 1
ATOM 906 N N . GLU A 1 109 ? -12.998 7.036 -0.743 1.00 87.75 109 GLU A N 1
ATOM 907 C CA . GLU A 1 109 ? -13.176 6.991 0.715 1.00 87.75 109 GLU A CA 1
ATOM 908 C C . GLU A 1 109 ? -11.866 7.193 1.500 1.00 87.75 109 GLU A C 1
ATOM 910 O O . GLU A 1 109 ? -11.841 7.912 2.499 1.00 87.75 109 GLU A O 1
ATOM 915 N N . MET A 1 110 ? -10.748 6.603 1.051 1.00 90.88 110 MET A N 1
ATOM 916 C CA . MET A 1 110 ? -9.513 6.541 1.854 1.00 90.88 110 MET A CA 1
ATOM 917 C C . MET A 1 110 ? -8.398 7.476 1.380 1.00 90.88 110 MET A C 1
ATOM 919 O O . MET A 1 110 ? -7.434 7.709 2.115 1.00 90.88 110 MET A O 1
ATOM 923 N N . LEU A 1 111 ? -8.481 8.009 0.157 1.00 92.00 111 LEU A N 1
ATOM 924 C CA . LEU A 1 111 ? -7.440 8.867 -0.407 1.00 92.00 111 LEU A CA 1
ATOM 925 C C . LEU A 1 111 ? -7.895 10.318 -0.518 1.00 92.00 111 LEU A C 1
ATOM 927 O O . LEU A 1 111 ? -8.943 10.647 -1.063 1.00 92.00 111 LEU A O 1
ATOM 931 N N . THR A 1 112 ? -7.009 11.232 -0.131 1.00 93.25 112 THR A N 1
ATOM 932 C CA . THR A 1 112 ? -7.122 12.621 -0.585 1.00 93.25 112 THR A CA 1
ATOM 933 C C . THR A 1 112 ? -6.869 12.714 -2.093 1.00 93.25 112 THR A C 1
ATOM 935 O O . THR A 1 112 ? -6.155 11.897 -2.680 1.00 93.25 112 THR A O 1
ATOM 938 N N . THR A 1 113 ? -7.350 13.782 -2.733 1.00 92.56 113 THR A N 1
ATOM 939 C CA . THR A 1 113 ? -7.100 14.034 -4.165 1.00 92.56 113 THR A CA 1
ATOM 940 C C . THR A 1 113 ? -5.607 14.009 -4.517 1.00 92.56 113 THR A C 1
ATOM 942 O O . THR A 1 113 ? -5.216 13.445 -5.537 1.00 92.56 113 THR A O 1
ATOM 945 N N . ALA A 1 114 ? -4.753 14.571 -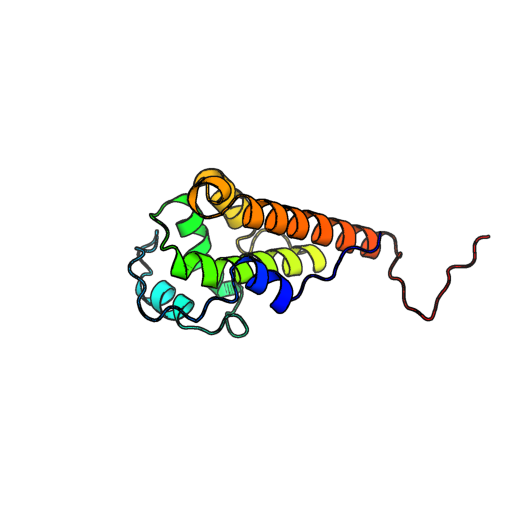3.654 1.00 93.19 114 ALA A N 1
ATOM 946 C CA . ALA A 1 114 ? -3.306 14.579 -3.860 1.00 93.19 114 ALA A CA 1
ATOM 947 C C . ALA A 1 114 ? -2.686 13.175 -3.759 1.00 93.19 114 ALA A C 1
ATOM 949 O O . ALA A 1 114 ? -1.773 12.851 -4.520 1.00 93.19 114 ALA A O 1
ATOM 950 N N . GLN A 1 115 ? -3.176 12.338 -2.841 1.00 94.44 115 GLN A N 1
ATOM 951 C CA . GLN A 1 115 ? -2.733 10.949 -2.714 1.00 94.44 115 GLN A CA 1
ATOM 952 C C . GLN A 1 115 ? -3.173 10.120 -3.913 1.00 94.44 115 GLN A C 1
ATOM 954 O O . GLN A 1 115 ? -2.341 9.447 -4.516 1.00 94.44 115 GLN A O 1
ATOM 959 N N . ARG A 1 116 ? -4.439 10.243 -4.323 1.00 92.81 116 ARG A N 1
ATOM 960 C CA . ARG A 1 116 ? -4.980 9.568 -5.505 1.00 92.81 116 ARG A CA 1
ATOM 961 C C . ARG A 1 116 ? -4.148 9.850 -6.754 1.00 92.81 116 ARG A C 1
ATOM 963 O O . ARG A 1 116 ? -3.724 8.915 -7.423 1.00 92.81 116 ARG A O 1
ATOM 970 N N . MET A 1 117 ? -3.825 11.116 -7.025 1.00 92.75 117 MET A N 1
ATOM 971 C CA . MET A 1 117 ? -2.971 11.484 -8.163 1.00 92.75 117 MET A CA 1
ATOM 972 C C . MET A 1 117 ? -1.583 10.825 -8.109 1.00 92.75 117 MET A C 1
ATOM 974 O O . MET A 1 117 ? -1.032 10.439 -9.141 1.00 92.75 117 MET A O 1
ATOM 978 N N . GLN A 1 118 ? -0.995 10.700 -6.916 1.00 94.50 118 GLN A N 1
ATOM 979 C CA . GLN A 1 118 ? 0.306 10.053 -6.749 1.00 94.50 118 GLN A CA 1
ATOM 980 C C . GLN A 1 118 ? 0.221 8.532 -6.905 1.00 94.50 118 GLN A C 1
ATOM 982 O O . GLN A 1 118 ? 1.092 7.950 -7.550 1.00 94.50 118 GLN A O 1
ATOM 987 N N . VAL A 1 119 ? -0.835 7.902 -6.389 1.00 93.25 119 VAL A N 1
ATOM 988 C CA . VAL A 1 119 ? -1.119 6.473 -6.581 1.00 93.25 119 VAL A CA 1
ATOM 989 C C . VAL A 1 119 ? -1.335 6.160 -8.068 1.00 93.25 119 VAL A C 1
ATOM 991 O O . VAL A 1 119 ? -0.710 5.253 -8.611 1.00 93.25 119 VAL A O 1
ATOM 994 N N . GLU A 1 120 ? -2.120 6.968 -8.783 1.00 91.69 120 GLU A N 1
ATOM 995 C CA . GLU A 1 120 ? -2.300 6.849 -10.239 1.00 91.69 120 GLU A CA 1
ATOM 996 C C . GLU A 1 120 ? -0.977 7.012 -11.010 1.00 91.69 120 GLU A C 1
ATOM 998 O O . GLU A 1 120 ? -0.749 6.353 -12.029 1.00 91.69 120 GLU A O 1
ATOM 1003 N N . SER A 1 121 ? -0.081 7.874 -10.522 1.00 92.81 121 SER A N 1
ATOM 1004 C CA . SER A 1 121 ? 1.271 8.019 -11.068 1.00 92.81 121 SER A CA 1
ATOM 1005 C C . SER A 1 121 ? 2.123 6.763 -10.840 1.00 92.81 121 SER A C 1
ATOM 1007 O O . SER A 1 121 ? 2.826 6.339 -11.750 1.00 92.81 121 SER A O 1
ATOM 1009 N N . VAL A 1 122 ? 2.014 6.108 -9.677 1.00 92.69 122 VAL A N 1
ATOM 1010 C CA . VAL A 1 122 ? 2.703 4.833 -9.389 1.00 92.69 122 VAL A CA 1
ATOM 1011 C C . VAL A 1 122 ? 2.271 3.731 -10.357 1.00 92.69 122 VAL A C 1
ATOM 1013 O O . VAL A 1 122 ? 3.132 3.051 -10.919 1.00 92.69 122 VAL A O 1
ATOM 1016 N N . PHE A 1 123 ? 0.965 3.580 -10.609 1.00 91.12 123 PHE A N 1
ATOM 1017 C CA . PHE A 1 123 ? 0.467 2.605 -11.588 1.00 91.12 123 PHE A CA 1
ATOM 1018 C C . PHE A 1 123 ? 1.037 2.870 -12.983 1.00 91.12 123 PHE A C 1
ATOM 1020 O O . PHE A 1 123 ? 1.541 1.963 -13.648 1.00 91.12 123 PHE A O 1
ATOM 1027 N N . ARG A 1 124 ? 0.999 4.133 -13.414 1.00 91.88 124 ARG A N 1
ATOM 1028 C CA . ARG A 1 124 ? 1.518 4.564 -14.714 1.00 91.88 124 ARG A CA 1
ATOM 1029 C C . ARG A 1 124 ? 3.014 4.307 -14.852 1.00 91.88 124 ARG A C 1
ATOM 1031 O O . ARG A 1 124 ? 3.427 3.708 -15.840 1.00 91.88 124 ARG A O 1
ATOM 1038 N N . ASP A 1 125 ? 3.804 4.738 -13.876 1.00 92.69 125 ASP A N 1
ATOM 1039 C CA . ASP A 1 125 ? 5.259 4.601 -13.897 1.00 92.69 125 ASP A CA 1
ATOM 1040 C C . ASP A 1 125 ? 5.682 3.132 -13.873 1.00 92.69 125 ASP A C 1
ATOM 1042 O O . ASP A 1 125 ? 6.591 2.756 -14.605 1.00 92.69 125 ASP A O 1
ATOM 1046 N N . SER A 1 126 ? 4.982 2.283 -13.113 1.00 90.94 126 SER A N 1
ATOM 1047 C CA . SER A 1 126 ? 5.242 0.836 -13.078 1.00 90.94 126 SER A CA 1
ATOM 1048 C C . SER A 1 126 ? 5.005 0.174 -14.435 1.00 90.94 126 SER A C 1
ATOM 1050 O O . SER A 1 126 ? 5.834 -0.608 -14.899 1.00 90.94 126 SER A O 1
ATOM 1052 N N . MET A 1 127 ? 3.900 0.516 -15.105 1.00 89.69 127 MET A N 1
ATOM 1053 C CA . MET A 1 127 ? 3.606 0.010 -16.449 1.00 89.69 127 MET A CA 1
ATOM 1054 C C . MET A 1 127 ? 4.611 0.518 -17.485 1.00 89.69 127 MET A C 1
ATOM 1056 O O . MET A 1 127 ? 5.078 -0.263 -18.311 1.00 89.69 127 MET A O 1
ATOM 1060 N N . LEU A 1 128 ? 4.970 1.805 -17.441 1.00 90.06 128 LEU A N 1
ATOM 1061 C CA . LEU A 1 128 ? 5.987 2.374 -18.330 1.00 90.06 128 LEU A CA 1
ATOM 1062 C C . LEU A 1 128 ? 7.347 1.704 -18.118 1.00 90.06 128 LEU A C 1
ATOM 1064 O O . LEU A 1 128 ? 7.988 1.318 -19.089 1.00 90.06 128 LEU A O 1
ATOM 1068 N N . TYR A 1 129 ? 7.742 1.492 -16.863 1.00 87.75 129 TYR A N 1
ATOM 1069 C CA . TYR A 1 129 ? 8.982 0.808 -16.519 1.00 87.75 129 TYR A CA 1
ATOM 1070 C C . TYR A 1 129 ? 9.013 -0.627 -17.068 1.00 87.75 129 TYR A C 1
ATOM 1072 O O . TYR A 1 129 ? 9.998 -1.032 -17.685 1.00 87.75 129 TYR A O 1
ATOM 1080 N N . ARG A 1 130 ? 7.915 -1.383 -16.930 1.00 86.75 130 ARG A N 1
ATOM 1081 C CA . ARG A 1 130 ? 7.796 -2.725 -17.520 1.00 86.75 130 ARG A CA 1
ATOM 1082 C C . ARG A 1 130 ? 7.878 -2.695 -19.052 1.00 86.75 130 ARG A C 1
ATOM 1084 O O . ARG A 1 130 ? 8.583 -3.514 -19.634 1.00 86.75 130 ARG A O 1
ATOM 1091 N N . LEU A 1 131 ? 7.200 -1.750 -19.707 1.00 86.38 131 LEU A N 1
ATOM 1092 C CA . LEU A 1 131 ? 7.260 -1.588 -21.166 1.00 86.38 131 LEU A CA 1
ATOM 1093 C C . LEU A 1 131 ? 8.678 -1.266 -21.657 1.00 86.38 131 LEU A C 1
ATOM 1095 O O . LEU A 1 131 ? 9.097 -1.774 -22.699 1.00 86.38 131 LEU A O 1
ATOM 1099 N N . ASP A 1 132 ? 9.420 -0.445 -20.913 1.00 84.50 132 ASP A N 1
ATOM 1100 C CA . ASP A 1 132 ? 10.811 -0.119 -21.228 1.00 84.50 132 ASP A CA 1
ATOM 1101 C C . ASP A 1 132 ? 11.718 -1.356 -21.093 1.00 84.50 132 ASP A C 1
ATOM 1103 O O . ASP A 1 132 ? 12.571 -1.583 -21.957 1.00 84.50 132 ASP A O 1
ATOM 1107 N N . GLN A 1 133 ? 11.491 -2.209 -20.084 1.00 80.12 133 GLN A N 1
ATOM 1108 C CA . GLN A 1 133 ? 12.203 -3.486 -19.946 1.00 80.12 133 GLN A CA 1
ATOM 1109 C C . GLN A 1 133 ? 11.909 -4.456 -21.102 1.00 80.12 133 GLN A C 1
ATOM 1111 O O . GLN A 1 133 ? 12.838 -5.035 -21.664 1.00 80.12 133 GLN A O 1
ATOM 1116 N N . GLU A 1 134 ? 10.644 -4.614 -21.501 1.00 79.94 134 GLU A N 1
ATOM 1117 C CA . GLU A 1 134 ? 10.253 -5.540 -22.578 1.00 79.94 134 GLU A CA 1
ATOM 1118 C C . GLU A 1 134 ? 10.804 -5.149 -23.947 1.00 79.94 134 GLU A C 1
ATOM 1120 O O . GLU A 1 134 ? 11.145 -6.005 -24.762 1.00 79.94 134 GLU A O 1
ATOM 1125 N N . ARG A 1 135 ? 10.899 -3.846 -24.213 1.00 70.12 135 ARG A N 1
ATOM 1126 C CA . ARG A 1 135 ? 11.415 -3.328 -25.483 1.00 70.12 135 ARG A CA 1
ATOM 1127 C C . ARG A 1 135 ? 12.945 -3.328 -25.557 1.00 70.12 135 ARG A C 1
ATOM 1129 O O . ARG A 1 135 ? 13.490 -2.922 -26.580 1.00 70.12 135 ARG A O 1
ATOM 1136 N N . GLY A 1 136 ? 13.635 -3.770 -24.501 1.00 59.28 136 GLY A N 1
ATOM 1137 C CA . GLY A 1 136 ? 15.094 -3.723 -24.418 1.00 59.28 136 GLY A CA 1
ATOM 1138 C C . GLY A 1 136 ? 15.648 -2.304 -24.254 1.00 59.28 136 GLY A C 1
ATOM 1139 O O . GLY A 1 136 ? 16.825 -2.079 -24.515 1.00 59.28 136 GLY A O 1
ATOM 1140 N N . PHE A 1 137 ? 14.830 -1.344 -23.805 1.00 56.34 137 PHE A N 1
ATOM 1141 C CA . PHE A 1 137 ? 15.267 0.017 -23.474 1.00 56.34 137 PHE A CA 1
ATOM 1142 C C . PHE A 1 137 ? 15.836 0.121 -22.056 1.00 56.34 137 PHE A C 1
ATOM 1144 O O . PHE A 1 137 ? 15.888 1.220 -21.503 1.00 56.34 137 PHE A O 1
ATOM 1151 N N . ALA A 1 138 ? 16.274 -0.996 -21.461 1.00 51.69 138 ALA A N 1
ATOM 1152 C CA . ALA A 1 138 ? 17.074 -0.971 -20.246 1.00 51.69 138 ALA A CA 1
ATOM 1153 C C . ALA A 1 138 ? 18.320 -0.124 -20.527 1.00 51.69 138 ALA A C 1
ATOM 1155 O O . ALA A 1 138 ? 19.279 -0.573 -21.152 1.00 51.69 138 ALA A O 1
ATOM 1156 N N . PHE A 1 139 ? 18.250 1.145 -20.130 1.00 48.69 139 PHE A N 1
ATOM 1157 C CA . PHE A 1 139 ? 19.324 2.101 -20.292 1.00 48.69 139 PHE A CA 1
ATOM 1158 C C . PHE A 1 139 ? 20.384 1.748 -19.254 1.00 48.69 139 PHE A C 1
ATOM 1160 O O . PHE A 1 139 ? 20.444 2.322 -18.169 1.00 48.69 139 PHE A O 1
ATOM 1167 N N . ASP A 1 140 ? 21.188 0.739 -19.566 1.00 48.66 140 ASP A N 1
ATOM 1168 C CA . ASP A 1 140 ? 22.462 0.549 -18.907 1.00 48.66 140 ASP A CA 1
ATOM 1169 C C . ASP A 1 140 ? 23.334 1.729 -19.342 1.00 48.66 140 ASP A C 1
ATOM 1171 O O . ASP A 1 140 ? 23.547 1.947 -20.537 1.00 48.66 140 ASP A O 1
ATOM 1175 N N . GLY A 1 141 ? 23.806 2.539 -18.393 1.00 51.47 141 GLY A N 1
ATOM 1176 C CA . GLY A 1 141 ? 24.615 3.733 -18.669 1.00 51.47 141 GLY A CA 1
ATOM 1177 C C . GLY A 1 141 ? 25.916 3.450 -19.438 1.00 51.47 141 GLY A C 1
ATOM 1178 O O . GLY A 1 141 ? 26.662 4.382 -19.730 1.00 51.47 141 GLY A O 1
ATOM 1179 N N . MET A 1 142 ? 26.192 2.184 -19.768 1.00 49.44 142 MET A N 1
ATOM 1180 C CA . MET A 1 142 ? 27.293 1.726 -20.610 1.00 49.44 142 MET A CA 1
ATOM 1181 C C . MET A 1 142 ? 26.930 1.373 -22.059 1.00 49.44 142 MET A C 1
ATOM 1183 O O . MET A 1 142 ? 27.848 1.163 -22.851 1.00 49.44 142 MET A O 1
ATOM 1187 N N . HIS A 1 143 ? 25.657 1.341 -22.458 1.00 45.59 143 HIS A N 1
ATOM 1188 C CA . HIS A 1 143 ? 25.301 0.993 -23.834 1.00 45.59 143 HIS A CA 1
ATOM 1189 C C . HIS A 1 143 ? 24.323 1.981 -24.456 1.00 45.59 143 HIS A C 1
ATOM 1191 O O . HIS A 1 143 ? 23.108 1.841 -24.381 1.00 45.59 143 HIS A O 1
ATOM 1197 N N . THR A 1 144 ? 24.883 2.945 -25.185 1.00 44.97 144 THR A N 1
ATOM 1198 C CA . THR A 1 144 ? 24.177 3.582 -26.297 1.00 44.97 144 THR A CA 1
ATOM 1199 C C . THR A 1 144 ? 23.896 2.503 -27.349 1.00 44.97 144 THR A C 1
ATOM 1201 O O . THR A 1 144 ? 24.858 1.954 -27.899 1.00 44.97 144 THR A O 1
ATOM 1204 N N . PRO A 1 145 ? 22.634 2.182 -27.684 1.00 46.34 145 PRO A N 1
ATOM 1205 C CA . PRO A 1 145 ? 22.354 1.400 -28.873 1.00 46.34 145 PRO A CA 1
ATOM 1206 C C . PRO A 1 145 ? 22.748 2.263 -30.069 1.00 46.34 145 PRO A C 1
ATOM 1208 O O . PRO A 1 145 ? 22.265 3.387 -30.230 1.00 46.34 145 PRO A O 1
ATOM 1211 N N . ALA A 1 146 ? 23.671 1.756 -30.879 1.00 44.66 146 ALA A N 1
ATOM 1212 C CA . ALA A 1 146 ? 23.987 2.359 -32.157 1.00 44.66 146 ALA A CA 1
ATOM 1213 C C . ALA A 1 146 ? 22.715 2.347 -33.018 1.00 44.66 146 ALA A C 1
ATOM 1215 O O . ALA A 1 146 ? 22.156 1.286 -33.297 1.00 44.66 146 ALA A O 1
ATOM 1216 N N . PHE A 1 147 ? 22.252 3.530 -33.421 1.00 49.69 147 PHE A N 1
ATOM 1217 C CA . PHE A 1 147 ? 21.417 3.645 -34.611 1.00 49.69 147 PHE A CA 1
ATOM 1218 C C . PHE A 1 147 ? 22.186 3.030 -35.791 1.00 49.69 147 PHE A C 1
ATOM 1220 O O . PHE A 1 147 ? 23.413 3.156 -35.855 1.00 49.69 147 PHE A O 1
ATOM 1227 N N . GLY A 1 148 ? 21.459 2.317 -36.656 1.00 42.69 148 GLY A N 1
ATOM 1228 C CA . GLY A 1 148 ? 21.993 1.707 -37.877 1.00 42.69 148 GLY A CA 1
ATOM 1229 C C . GLY A 1 148 ? 22.524 2.703 -38.899 1.00 42.69 148 GLY A C 1
ATOM 1230 O O . GLY A 1 148 ? 22.290 3.923 -38.741 1.00 42.69 148 GLY A O 1
#

Radius of gyration: 16.83 Å; chains: 1; bounding box: 43×30×56 Å

Secondary structure (DSSP, 8-state):
-PPPPP-HHHHHHHTT-PPP-S---PPPTTS-HHHHHHHHHS-TTT--GGGGHHHHTHHHHS---HHHHHHHHHHHHHHHHHHHHTT--GGGTHHHHHHHHHHTTHHHHT--HHHHHHHHHHHHHHHHHHHHHHTT----TT-PPPP-

Sequence (148 aa):
MIPAPITWERLRAIFGNPPIVKEVWERQFDYFDAELQQLGRTPYDQIEFGDLWYYHHDLAYVELQPELFAHLFPVCLMDWHCSLIANQTCAHGDSEFHKGVRQGDVFDEMLTTAQRMQVESVFRDSMLYRLDQERGFAFDGMHTPAFG

pLDDT: mean 84.28, std 14.53, range [42.69, 96.44]

Foldseek 3Di:
DQQDDQDLCLLLVLLPNADQDQDDPKQFPVRVVVLLNVQSRDQLVRDDLLSCVSPLQCLQDTDDDQSSCSRCVSSVLVSLLVCLLVVHDCPSCVVSNVVSCVRSVCCVPRDDPSSSVSSVSSVVSSVVNSVCVVVVVPPPVPDDDDDD